Protein AF-A0A961TGA9-F1 (afdb_monomer_lite)

Secondary structure (DSSP, 8-state):
--SS-SS--HHHHHHHHHHHHHHHHT-------TTT--TTTSTT-HHHHHHHHHHHHHHHTTT-GGGG-SSGGGG-

Radius of gyration: 14.48 Å; chains: 1; bounding box: 22×27×41 Å

Structure (mmCIF, N/CA/C/O backbone):
data_AF-A0A961TGA9-F1
#
_entry.id   AF-A0A961TGA9-F1
#
loop_
_atom_site.group_PDB
_atom_site.id
_atom_site.type_symbol
_atom_site.label_atom_id
_atom_site.label_alt_id
_atom_site.label_comp_id
_atom_site.label_asym_id
_atom_site.label_entity_id
_atom_site.label_seq_id
_atom_site.pdbx_PDB_ins_code
_atom_site.Cartn_x
_atom_site.Cartn_y
_atom_site.Cartn_z
_atom_site.occupancy
_atom_site.B_iso_or_equiv
_atom_site.auth_seq_id
_atom_site.auth_comp_id
_atom_site.auth_asym_id
_atom_site.auth_atom_id
_atom_site.pdbx_PDB_model_num
ATOM 1 N N . PRO A 1 1 ? -2.673 4.778 16.627 1.00 65.25 1 PRO A N 1
ATOM 2 C CA . PRO A 1 1 ? -1.664 4.113 15.763 1.00 65.25 1 PRO A CA 1
ATOM 3 C C . PRO A 1 1 ? -1.434 4.914 14.475 1.00 65.25 1 PRO A C 1
ATOM 5 O O . PRO A 1 1 ? -2.399 5.439 13.930 1.00 65.25 1 PRO A O 1
ATOM 8 N N . PHE A 1 2 ? -0.183 5.022 14.011 1.00 74.06 2 PHE A N 1
ATOM 9 C CA . PHE A 1 2 ? 0.179 5.851 12.850 1.00 74.06 2 PHE A CA 1
ATOM 10 C C . PHE A 1 2 ? -0.358 5.294 11.517 1.00 74.06 2 PHE A C 1
ATOM 12 O O . PHE A 1 2 ? -0.903 6.059 10.727 1.00 74.06 2 PHE A O 1
ATOM 19 N N . ILE A 1 3 ? -0.282 3.970 11.319 1.00 80.50 3 ILE A N 1
ATOM 20 C CA . ILE A 1 3 ? -0.676 3.283 10.071 1.00 80.50 3 ILE A CA 1
ATOM 21 C C . ILE A 1 3 ? -2.158 2.862 10.100 1.00 80.50 3 ILE A C 1
ATOM 23 O O . ILE A 1 3 ? -2.922 3.173 9.195 1.00 80.50 3 ILE A O 1
ATOM 27 N N . TRP A 1 4 ? -2.606 2.206 11.178 1.00 88.44 4 TRP A N 1
ATOM 28 C CA . TRP A 1 4 ? -3.959 1.637 11.283 1.00 88.44 4 TRP A CA 1
ATOM 29 C C . TRP A 1 4 ? -4.929 2.561 12.031 1.00 88.44 4 TRP A C 1
ATOM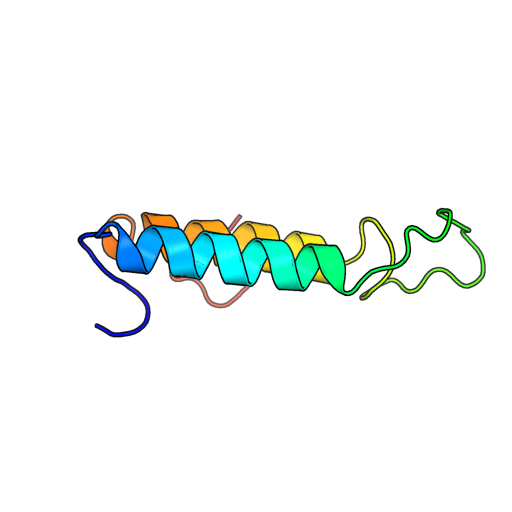 31 O O . TRP A 1 4 ? -5.265 2.328 13.198 1.00 88.44 4 TRP A O 1
ATOM 41 N N . ARG A 1 5 ? -5.366 3.642 11.378 1.00 87.75 5 ARG A N 1
ATOM 42 C CA . ARG A 1 5 ? -6.301 4.622 11.961 1.00 87.75 5 ARG A CA 1
ATOM 43 C C . ARG A 1 5 ? -7.729 4.060 11.996 1.00 87.75 5 ARG A C 1
ATOM 45 O O . ARG A 1 5 ? -8.305 3.757 10.960 1.00 87.75 5 ARG A O 1
ATOM 52 N N . LYS A 1 6 ? -8.323 3.918 13.190 1.00 83.12 6 LYS A N 1
ATOM 53 C CA . LYS A 1 6 ? -9.697 3.386 13.366 1.00 83.12 6 LYS A CA 1
ATOM 54 C C . LYS A 1 6 ? -10.778 4.339 12.828 1.00 83.12 6 LYS A C 1
ATOM 56 O O . LYS A 1 6 ? -11.829 3.897 12.353 1.00 83.12 6 LYS A O 1
ATOM 61 N N . TYR A 1 7 ? -10.488 5.636 12.883 1.00 83.12 7 TYR A N 1
ATOM 62 C CA . TYR A 1 7 ? -11.309 6.713 12.348 1.00 83.12 7 TYR A CA 1
ATOM 63 C C . TYR A 1 7 ? -10.493 7.473 11.304 1.00 83.12 7 TYR A C 1
ATOM 65 O O . TYR A 1 7 ? -9.337 7.811 11.555 1.00 83.12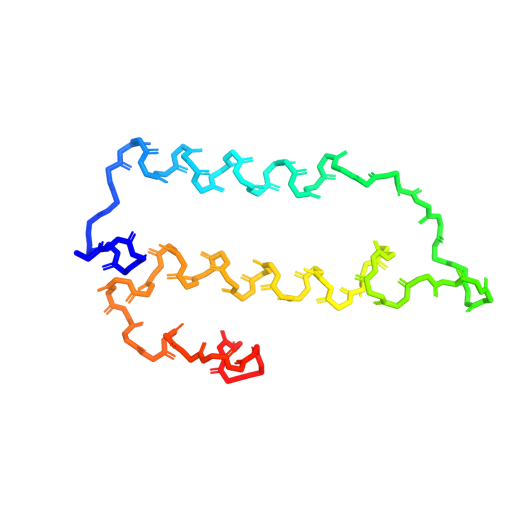 7 TYR A O 1
ATOM 73 N N . LEU A 1 8 ? -11.096 7.701 10.141 1.00 81.50 8 LEU A N 1
ATOM 74 C CA . LEU A 1 8 ? -10.548 8.550 9.094 1.00 81.50 8 LEU A CA 1
ATOM 75 C C . LEU A 1 8 ? -11.291 9.875 9.165 1.00 81.50 8 LEU A C 1
ATOM 77 O O . LEU A 1 8 ? -12.486 9.929 8.874 1.00 81.50 8 LEU A O 1
ATOM 81 N N . ASP A 1 9 ? -10.595 10.909 9.611 1.00 84.81 9 ASP A N 1
ATOM 82 C CA . ASP A 1 9 ? -11.074 12.275 9.484 1.00 84.81 9 ASP A CA 1
ATOM 83 C C . ASP A 1 9 ? -10.834 12.791 8.056 1.00 84.81 9 ASP A C 1
ATOM 85 O O . ASP A 1 9 ? -10.231 12.128 7.205 1.00 84.81 9 ASP A O 1
ATOM 89 N N . TYR A 1 10 ? -11.339 13.989 7.777 1.00 82.00 10 TYR A N 1
ATOM 90 C CA . TYR A 1 10 ? -11.236 14.597 6.454 1.00 82.00 10 TYR A CA 1
ATOM 91 C C . TYR A 1 10 ? -9.777 14.771 5.990 1.00 82.00 10 TYR A C 1
ATOM 93 O O . TYR A 1 10 ? -9.471 14.553 4.816 1.00 82.00 10 TYR A O 1
ATOM 101 N N . ALA A 1 11 ? -8.865 15.102 6.910 1.00 79.62 11 ALA A N 1
ATOM 102 C CA . ALA A 1 11 ? -7.444 15.257 6.611 1.00 79.62 11 ALA A CA 1
ATOM 103 C C . ALA A 1 11 ? -6.811 13.921 6.192 1.00 79.62 11 ALA A C 1
ATOM 105 O O . ALA A 1 11 ? -6.183 13.843 5.139 1.00 79.62 11 ALA A O 1
ATOM 106 N N . ALA A 1 12 ? -7.066 12.843 6.939 1.00 78.81 12 ALA A N 1
ATOM 107 C CA . ALA A 1 12 ? -6.568 11.509 6.619 1.00 78.81 12 ALA A CA 1
ATOM 108 C C . ALA A 1 12 ? -7.082 10.993 5.265 1.00 78.81 12 ALA A C 1
ATOM 110 O O . ALA A 1 12 ? -6.338 10.351 4.524 1.00 78.81 12 ALA A O 1
ATOM 111 N N . ILE A 1 13 ? -8.340 11.284 4.924 1.00 80.56 13 ILE A N 1
ATOM 112 C CA . ILE A 1 13 ? -8.904 10.948 3.609 1.00 80.56 13 ILE A CA 1
ATOM 113 C C . ILE A 1 13 ? -8.173 11.726 2.509 1.00 80.56 13 ILE A C 1
ATOM 115 O O . ILE A 1 13 ? -7.758 11.137 1.507 1.00 80.56 13 ILE A O 1
ATOM 119 N N . SER A 1 14 ? -7.974 13.032 2.701 1.00 84.56 14 SER A N 1
ATOM 120 C CA . SER A 1 14 ? -7.243 13.881 1.757 1.00 84.56 14 SER A CA 1
ATOM 121 C C . SER A 1 14 ? -5.807 13.392 1.531 1.00 84.56 14 SER A C 1
ATOM 123 O O . SER A 1 14 ? -5.362 13.324 0.382 1.00 84.56 14 SER A O 1
ATOM 125 N N . ASP A 1 15 ? -5.115 12.964 2.591 1.00 81.62 15 ASP A N 1
ATOM 126 C CA . ASP A 1 15 ? -3.758 12.411 2.523 1.00 81.62 15 ASP A CA 1
ATOM 127 C C . ASP A 1 15 ? -3.709 11.129 1.682 1.00 81.62 15 ASP A C 1
ATOM 129 O O . ASP A 1 15 ? -2.895 11.021 0.762 1.00 81.62 15 ASP A O 1
ATOM 133 N N . VAL A 1 16 ? -4.621 10.180 1.931 1.00 80.75 16 VAL A N 1
ATOM 134 C CA . VAL A 1 16 ? -4.723 8.936 1.145 1.00 80.75 16 VAL A CA 1
ATOM 135 C C . VAL A 1 16 ? -4.997 9.247 -0.329 1.00 80.75 16 VAL A C 1
ATOM 137 O O . VAL A 1 16 ? -4.352 8.686 -1.220 1.00 80.75 16 VAL A O 1
ATOM 140 N N . HIS A 1 17 ? -5.902 10.188 -0.611 1.00 83.50 17 HIS A N 1
ATOM 141 C CA . HIS A 1 17 ? -6.169 10.641 -1.977 1.00 83.50 17 HIS A CA 1
ATOM 142 C C . HIS A 1 17 ? -4.957 11.324 -2.624 1.00 83.50 17 HIS A C 1
ATOM 144 O O . HIS A 1 17 ? -4.708 11.124 -3.814 1.00 83.50 17 HIS A O 1
ATOM 150 N N . SER A 1 18 ? -4.203 12.124 -1.869 1.00 84.19 18 SER A N 1
ATOM 151 C CA . SER A 1 18 ? -2.997 12.805 -2.345 1.00 84.19 18 SER A CA 1
ATOM 152 C C . SER A 1 18 ? -1.905 11.805 -2.718 1.00 84.19 18 SER A C 1
ATOM 154 O O . SER A 1 18 ? -1.380 11.865 -3.831 1.00 84.19 18 SER A O 1
ATOM 156 N N . ILE A 1 19 ? -1.646 10.822 -1.851 1.00 79.75 19 ILE A N 1
ATOM 157 C CA . ILE A 1 19 ? -0.693 9.735 -2.100 1.00 79.75 19 ILE A CA 1
ATOM 158 C C . ILE A 1 19 ? -1.092 8.964 -3.363 1.00 79.75 19 ILE A C 1
ATOM 160 O O . ILE A 1 19 ? -0.282 8.828 -4.281 1.00 79.75 19 ILE A O 1
ATOM 164 N N . LYS A 1 20 ? -2.365 8.549 -3.474 1.00 77.88 20 LYS A N 1
ATOM 165 C CA . LYS A 1 20 ? -2.888 7.860 -4.665 1.00 77.88 20 LYS A CA 1
ATOM 166 C C . LYS A 1 20 ? -2.675 8.679 -5.943 1.00 77.88 20 LYS A C 1
ATOM 168 O O . LYS A 1 20 ? -2.253 8.138 -6.962 1.00 77.88 20 LYS A O 1
ATOM 173 N N . ARG A 1 21 ? -2.929 9.991 -5.906 1.00 82.25 21 ARG A N 1
ATOM 174 C CA . ARG A 1 21 ? -2.696 10.874 -7.061 1.00 82.25 21 ARG A CA 1
ATOM 175 C C . ARG A 1 21 ? -1.219 10.979 -7.426 1.00 82.25 21 ARG A C 1
ATOM 177 O O . ARG A 1 21 ? -0.909 10.868 -8.604 1.00 82.25 21 ARG A O 1
ATOM 184 N N . GLN A 1 22 ? -0.319 11.159 -6.460 1.00 75.56 22 GLN A N 1
ATOM 185 C CA . GLN A 1 22 ? 1.124 11.253 -6.727 1.00 75.56 22 GLN A CA 1
ATOM 186 C C . GLN A 1 22 ? 1.673 9.978 -7.376 1.00 75.56 22 GLN A C 1
ATOM 188 O O . GLN A 1 22 ? 2.483 10.053 -8.299 1.00 75.56 22 GLN A O 1
ATOM 193 N N . ILE A 1 23 ? 1.177 8.820 -6.936 1.00 70.25 23 ILE A N 1
ATOM 194 C CA . ILE A 1 23 ? 1.489 7.508 -7.510 1.00 70.25 23 ILE A CA 1
ATOM 195 C C . ILE A 1 23 ? 1.076 7.426 -8.982 1.00 70.25 23 ILE A C 1
ATOM 197 O O . ILE A 1 23 ? 1.860 6.976 -9.817 1.00 70.25 23 ILE A O 1
ATOM 201 N N . HIS A 1 24 ? -0.145 7.861 -9.303 1.00 69.69 24 HIS A N 1
ATOM 202 C CA . HIS A 1 24 ? -0.650 7.842 -10.676 1.00 69.69 24 HIS A CA 1
ATOM 203 C C . HIS A 1 24 ? -0.001 8.920 -11.558 1.00 69.69 24 HIS A C 1
ATOM 205 O O . HIS A 1 24 ? 0.236 8.671 -12.735 1.00 69.69 24 HIS A O 1
ATOM 211 N N . ALA A 1 25 ? 0.327 10.086 -10.996 1.00 70.44 25 ALA A N 1
ATOM 212 C CA . ALA A 1 25 ? 0.933 11.208 -11.712 1.00 70.44 25 ALA A CA 1
ATOM 213 C C . ALA A 1 25 ? 2.399 10.960 -12.099 1.00 70.44 25 ALA A C 1
ATOM 215 O O . ALA A 1 25 ? 2.858 11.469 -13.116 1.00 70.44 25 ALA A O 1
ATOM 216 N N . HIS A 1 26 ? 3.135 10.146 -11.335 1.00 61.44 26 HIS A N 1
ATOM 217 C CA . HIS A 1 26 ? 4.533 9.804 -11.630 1.00 61.44 26 HIS A CA 1
ATOM 218 C C . HIS A 1 26 ? 4.722 8.878 -12.846 1.00 61.44 26 HIS A C 1
ATOM 220 O O . HIS A 1 26 ? 5.822 8.363 -13.056 1.00 61.44 26 HIS A O 1
ATOM 226 N N . ARG A 1 27 ? 3.681 8.622 -13.650 1.00 58.47 27 ARG A N 1
ATOM 227 C CA . ARG A 1 27 ? 3.770 7.702 -14.787 1.00 58.47 27 ARG A CA 1
ATOM 228 C C . ARG A 1 27 ? 3.268 8.318 -16.080 1.00 58.47 27 ARG A C 1
ATOM 230 O O . ARG A 1 27 ? 2.093 8.628 -16.229 1.00 58.47 27 ARG A O 1
ATOM 237 N N . GLY A 1 28 ? 4.179 8.377 -17.051 1.00 52.12 28 GLY A N 1
ATOM 238 C CA . GLY A 1 28 ? 3.832 8.452 -18.461 1.00 52.12 28 GLY A CA 1
ATOM 239 C C . GLY A 1 28 ? 3.138 7.158 -18.871 1.00 52.12 28 GLY A C 1
ATOM 240 O O . GLY A 1 28 ? 3.643 6.061 -18.624 1.00 52.12 28 GLY A O 1
ATOM 241 N N . HIS A 1 29 ? 1.961 7.288 -19.471 1.00 55.00 29 HIS A N 1
ATOM 242 C CA . HIS A 1 29 ? 1.203 6.194 -20.065 1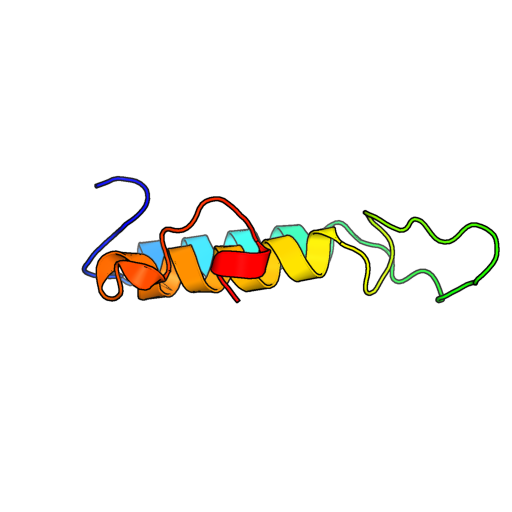.00 55.00 29 HIS A CA 1
ATOM 243 C C . HIS A 1 29 ? 1.942 5.649 -21.299 1.00 55.00 29 HIS A C 1
ATOM 245 O O . HIS A 1 29 ? 1.560 5.911 -22.432 1.00 55.00 29 HIS A O 1
ATOM 251 N N . GLY A 1 30 ? 3.044 4.928 -21.090 1.00 60.91 30 GLY A N 1
ATOM 252 C CA . GLY A 1 30 ? 3.688 4.165 -22.152 1.00 60.91 30 GLY A CA 1
ATOM 253 C C . GLY A 1 30 ? 2.802 2.988 -22.560 1.00 60.91 30 GLY A C 1
ATOM 254 O O . GLY A 1 30 ? 2.225 2.318 -21.699 1.00 60.91 30 GLY A O 1
ATOM 255 N N . GLU A 1 31 ? 2.688 2.742 -23.865 1.00 64.19 31 GLU A N 1
ATOM 256 C CA . GLU A 1 31 ? 1.988 1.577 -24.414 1.00 64.19 31 GLU A CA 1
ATOM 257 C C . GLU A 1 31 ? 2.494 0.269 -23.787 1.00 64.19 31 GLU A C 1
ATOM 259 O O . GLU A 1 31 ? 3.682 0.110 -23.490 1.00 64.19 31 GLU A O 1
ATOM 264 N N . ILE A 1 32 ? 1.592 -0.700 -23.611 1.00 65.00 32 ILE A N 1
ATOM 265 C CA . ILE A 1 32 ? 1.978 -2.056 -23.215 1.00 65.00 32 ILE A CA 1
ATOM 266 C C . ILE A 1 32 ? 2.709 -2.684 -24.407 1.00 65.00 32 ILE A C 1
ATOM 268 O O . ILE A 1 32 ? 2.082 -3.119 -25.368 1.00 65.00 32 ILE A O 1
ATOM 272 N N . LYS A 1 33 ? 4.042 -2.721 -24.355 1.00 67.88 33 LYS A N 1
ATOM 273 C CA . LYS A 1 33 ? 4.891 -3.397 -25.344 1.00 67.88 33 LYS A CA 1
ATOM 274 C C . LYS A 1 33 ? 5.516 -4.622 -24.706 1.00 67.88 33 LYS A C 1
ATOM 276 O O . LYS A 1 33 ? 6.258 -4.466 -23.752 1.00 67.88 33 LYS A O 1
ATOM 281 N N . VAL A 1 34 ? 5.245 -5.823 -25.221 1.00 67.94 34 VAL A N 1
ATOM 282 C CA . VAL A 1 34 ? 5.757 -7.082 -24.636 1.00 67.94 34 VAL A CA 1
ATOM 283 C C . VAL A 1 34 ? 7.287 -7.061 -24.506 1.00 67.94 34 VAL A C 1
ATOM 285 O O . VAL 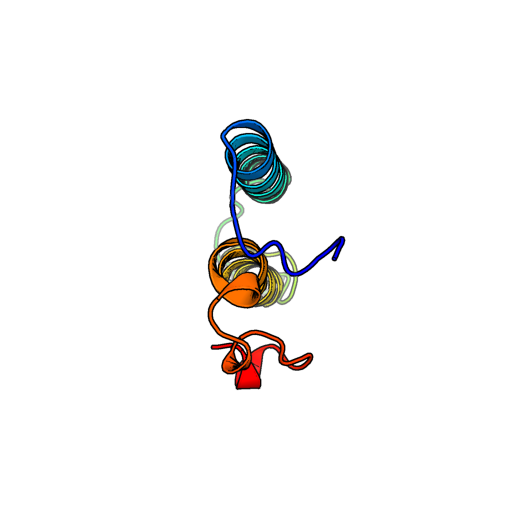A 1 34 ? 7.825 -7.396 -23.454 1.00 67.94 34 VAL A O 1
ATOM 288 N N . ALA A 1 35 ? 7.991 -6.587 -25.535 1.00 78.25 35 ALA A N 1
ATOM 289 C CA . ALA A 1 35 ? 9.425 -6.336 -25.464 1.00 78.25 35 ALA A CA 1
ATOM 290 C C . ALA A 1 35 ? 9.703 -4.975 -24.804 1.00 78.25 35 ALA A C 1
ATOM 292 O O . ALA A 1 35 ? 9.214 -3.941 -25.259 1.00 78.25 35 ALA A O 1
ATOM 293 N N . GLY A 1 36 ? 10.509 -4.976 -23.741 1.00 78.25 36 GLY A N 1
ATOM 294 C CA . GLY A 1 36 ? 10.891 -3.757 -23.024 1.00 78.25 36 GLY A CA 1
ATOM 295 C C . GLY A 1 36 ? 9.854 -3.247 -22.015 1.00 78.25 36 GLY A C 1
ATOM 296 O O . GLY A 1 36 ? 10.060 -2.173 -21.448 1.00 78.25 36 GLY A O 1
ATOM 297 N N . HIS A 1 37 ? 8.768 -3.990 -21.744 1.00 83.69 37 HIS A N 1
ATOM 298 C CA . HIS A 1 37 ? 7.848 -3.624 -20.665 1.00 83.69 37 HIS A CA 1
ATOM 299 C C . HIS A 1 37 ? 8.557 -3.673 -19.314 1.00 83.69 37 HIS A C 1
ATOM 301 O O . HIS A 1 37 ? 9.117 -4.697 -18.915 1.00 83.69 37 HIS A O 1
ATOM 307 N N . ASN A 1 38 ? 8.459 -2.589 -18.551 1.00 84.56 38 ASN A N 1
ATOM 308 C CA . ASN A 1 38 ? 8.907 -2.611 -17.171 1.00 84.56 38 ASN A CA 1
ATOM 309 C C . ASN A 1 38 ? 7.866 -3.335 -16.305 1.00 84.56 38 ASN A C 1
ATOM 311 O O . ASN A 1 38 ? 6.849 -2.755 -15.949 1.00 84.56 38 ASN A O 1
ATOM 315 N N . ILE A 1 39 ? 8.141 -4.580 -15.916 1.00 88.56 39 ILE A N 1
ATOM 316 C CA . ILE A 1 39 ? 7.208 -5.418 -15.140 1.00 88.56 39 ILE A CA 1
ATOM 317 C C . ILE A 1 39 ? 6.811 -4.771 -13.800 1.00 88.56 39 ILE A C 1
ATOM 319 O O . ILE A 1 39 ? 5.695 -4.963 -13.322 1.00 88.56 39 ILE A O 1
ATOM 323 N N . LYS A 1 40 ? 7.694 -3.982 -13.173 1.00 87.81 40 LYS A N 1
ATOM 324 C CA . LYS A 1 40 ? 7.387 -3.336 -11.889 1.00 87.81 40 LYS A CA 1
ATOM 325 C C . LYS A 1 40 ? 6.690 -1.989 -12.062 1.00 87.81 40 LYS A C 1
ATOM 327 O O . LYS A 1 40 ? 5.751 -1.691 -11.326 1.00 87.81 40 LYS A O 1
ATOM 332 N N . LEU A 1 41 ? 7.176 -1.158 -12.981 1.00 84.69 41 LEU A N 1
ATOM 333 C CA . LEU A 1 41 ? 6.789 0.253 -13.093 1.00 84.69 41 LEU A CA 1
ATOM 334 C C . LEU A 1 41 ? 5.897 0.578 -14.292 1.00 84.69 41 LEU A C 1
ATOM 336 O O . LEU A 1 41 ? 5.292 1.647 -14.302 1.00 84.69 41 LEU A O 1
ATOM 340 N N . GLY A 1 42 ? 5.828 -0.306 -15.279 1.00 82.38 42 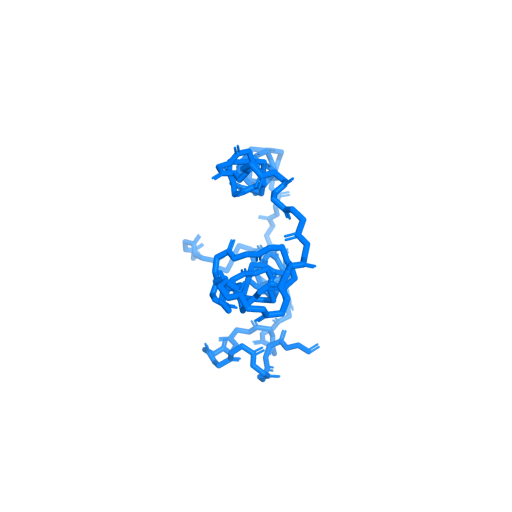GLY A N 1
ATOM 341 C CA . GLY A 1 42 ? 4.965 -0.170 -16.442 1.00 82.38 42 GLY A CA 1
ATOM 342 C C . GLY A 1 42 ? 3.486 -0.251 -16.072 1.00 82.38 42 GLY A C 1
ATOM 343 O O . GLY A 1 42 ? 3.118 -0.671 -14.971 1.00 82.38 42 GLY A O 1
ATOM 344 N N . ARG A 1 43 ? 2.636 0.181 -17.007 1.00 82.31 43 ARG A N 1
ATOM 345 C CA . ARG A 1 43 ? 1.177 0.103 -16.878 1.00 82.31 43 ARG A CA 1
ATOM 346 C C . ARG A 1 43 ? 0.743 -1.344 -16.634 1.00 82.31 43 ARG A C 1
ATOM 348 O O . ARG A 1 43 ? 1.097 -2.212 -17.424 1.00 82.31 43 ARG A O 1
ATOM 355 N N . GLY A 1 44 ? -0.043 -1.582 -15.587 1.00 82.38 44 GLY A N 1
ATOM 356 C CA . GLY A 1 44 ? -0.459 -2.927 -15.171 1.00 82.38 44 GLY A CA 1
ATOM 357 C C . GLY A 1 44 ? 0.628 -3.744 -14.459 1.00 82.38 44 GLY A C 1
ATOM 358 O O . GLY A 1 44 ? 0.439 -4.932 -14.219 1.00 82.38 44 GLY A O 1
ATOM 359 N N . GLY A 1 45 ? 1.771 -3.133 -14.132 1.00 86.62 45 GLY A N 1
ATOM 360 C CA . GLY A 1 45 ? 2.879 -3.791 -13.447 1.00 86.62 45 GLY A CA 1
ATOM 361 C C . GLY A 1 45 ? 2.658 -3.997 -11.944 1.00 86.62 45 GLY A C 1
ATOM 362 O O . GLY A 1 45 ? 1.719 -3.473 -11.342 1.00 86.62 45 GLY A O 1
ATOM 363 N N . ILE A 1 46 ? 3.598 -4.702 -11.307 1.00 92.19 46 ILE A N 1
ATOM 364 C CA . ILE A 1 46 ? 3.533 -5.140 -9.896 1.00 92.19 46 ILE A CA 1
ATOM 365 C C . ILE A 1 46 ? 3.191 -3.994 -8.937 1.00 92.19 46 ILE A C 1
ATOM 367 O O . ILE A 1 46 ? 2.393 -4.164 -8.019 1.00 92.19 46 ILE A O 1
ATOM 371 N N . ARG A 1 47 ? 3.756 -2.802 -9.153 1.00 89.06 47 ARG A N 1
ATOM 372 C CA . ARG A 1 47 ? 3.537 -1.669 -8.247 1.00 89.06 47 ARG A CA 1
ATOM 373 C C . ARG A 1 47 ? 2.089 -1.158 -8.257 1.00 89.06 47 ARG A C 1
ATOM 375 O O . ARG A 1 47 ? 1.660 -0.600 -7.257 1.00 89.06 47 ARG A O 1
ATOM 382 N N . GLU A 1 48 ? 1.322 -1.349 -9.334 1.00 88.00 48 GLU A N 1
ATOM 383 C CA . GLU A 1 48 ? -0.115 -1.009 -9.317 1.00 88.00 48 GLU A CA 1
ATOM 384 C C . GLU A 1 48 ? -0.894 -1.939 -8.386 1.00 88.00 48 GLU A C 1
ATOM 386 O O . GLU A 1 48 ? -1.747 -1.476 -7.633 1.00 88.00 48 GLU A O 1
ATOM 391 N N . ILE A 1 49 ? -0.538 -3.225 -8.380 1.00 91.94 49 ILE A N 1
ATOM 392 C CA . ILE A 1 49 ? -1.122 -4.236 -7.493 1.00 91.94 49 ILE A CA 1
ATOM 393 C C . ILE A 1 49 ? -0.739 -3.941 -6.034 1.00 91.94 49 ILE A C 1
ATOM 395 O O . ILE A 1 49 ? -1.611 -3.912 -5.167 1.00 91.94 49 ILE A O 1
ATOM 399 N N . GLU A 1 50 ? 0.544 -3.652 -5.769 1.00 92.75 50 GLU A N 1
ATOM 400 C CA . GLU A 1 50 ? 1.038 -3.254 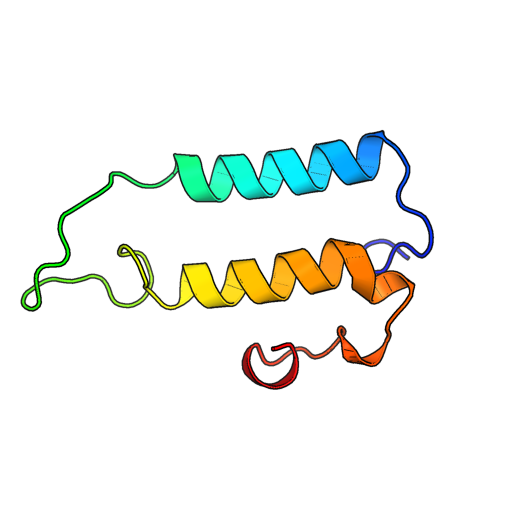-4.439 1.00 92.75 50 GLU A CA 1
ATOM 401 C C . GLU A 1 50 ? 0.241 -2.051 -3.898 1.00 92.75 50 GLU A C 1
ATOM 403 O O . GLU A 1 50 ? -0.245 -2.082 -2.766 1.00 92.75 50 GLU A O 1
ATOM 408 N N . PHE A 1 51 ? 0.052 -1.009 -4.715 1.00 89.12 51 PHE A N 1
ATOM 409 C CA . PHE A 1 51 ? -0.673 0.191 -4.297 1.00 89.12 51 PHE A CA 1
ATOM 410 C C . PHE A 1 51 ? -2.169 -0.015 -4.132 1.00 89.12 51 PHE A C 1
ATOM 412 O O . PHE A 1 51 ? -2.764 0.613 -3.252 1.00 89.12 51 PHE A O 1
ATOM 419 N N . PHE A 1 52 ? -2.779 -0.870 -4.951 1.00 89.75 52 PHE A N 1
ATOM 420 C CA . PHE A 1 52 ? -4.173 -1.242 -4.767 1.00 89.75 52 PHE A CA 1
ATOM 421 C C . PHE A 1 52 ? -4.370 -1.851 -3.378 1.00 89.75 52 PHE A C 1
ATOM 423 O O . PHE A 1 52 ? -5.134 -1.296 -2.590 1.00 89.75 52 PHE A O 1
ATOM 430 N N . ALA A 1 53 ? -3.606 -2.897 -3.041 1.00 94.12 53 ALA A N 1
ATOM 431 C CA . ALA A 1 53 ? -3.675 -3.532 -1.728 1.00 94.12 53 ALA A CA 1
ATOM 432 C C . ALA A 1 53 ? -3.429 -2.505 -0.611 1.00 94.12 53 ALA A C 1
ATOM 434 O O . ALA A 1 53 ? -4.307 -2.271 0.216 1.00 94.12 53 ALA A O 1
ATOM 435 N N . GLN A 1 54 ? -2.297 -1.792 -0.642 1.00 91.38 54 GLN A N 1
ATOM 436 C CA . GLN A 1 54 ? -1.908 -0.828 0.399 1.00 91.38 54 GLN A CA 1
ATOM 437 C C . GLN A 1 54 ? -2.936 0.287 0.621 1.00 91.38 54 GLN A C 1
ATOM 439 O O . GLN A 1 54 ? -3.162 0.696 1.760 1.00 91.38 54 GLN A O 1
ATOM 444 N N . THR A 1 55 ? -3.603 0.762 -0.437 1.00 89.38 55 THR A N 1
ATOM 445 C CA . THR A 1 55 ? -4.677 1.760 -0.307 1.00 89.38 55 THR A CA 1
ATOM 446 C C . THR A 1 55 ? -5.834 1.206 0.524 1.00 89.38 55 THR A C 1
ATOM 448 O O . THR A 1 55 ? -6.323 1.888 1.426 1.00 89.38 55 THR A O 1
ATOM 451 N N . GLN A 1 56 ? -6.226 -0.050 0.293 1.00 90.94 56 GLN A N 1
ATOM 452 C CA . GLN A 1 56 ? -7.253 -0.716 1.097 1.00 90.94 56 GLN A CA 1
ATOM 453 C C . GLN A 1 56 ? -6.803 -0.878 2.552 1.00 90.94 56 GLN A C 1
ATOM 455 O O . GLN A 1 56 ? -7.592 -0.634 3.467 1.00 90.94 56 GLN A O 1
ATOM 460 N N . GLN A 1 57 ? -5.529 -1.204 2.786 1.00 92.12 57 GLN A N 1
ATOM 461 C CA . GLN A 1 57 ? -4.981 -1.307 4.139 1.00 92.12 57 GLN A CA 1
ATOM 462 C C . GLN A 1 57 ? -5.024 0.051 4.867 1.00 92.12 57 GLN A C 1
ATOM 464 O O . GLN A 1 57 ? -5.442 0.115 6.024 1.00 92.12 57 GLN A O 1
ATOM 469 N N . LEU A 1 58 ? -4.661 1.155 4.206 1.00 88.69 58 LEU A N 1
ATOM 470 C CA . LEU A 1 58 ? -4.718 2.501 4.795 1.00 88.69 58 LEU A CA 1
ATOM 471 C C . LEU A 1 58 ? -6.153 2.940 5.116 1.00 88.69 58 LEU A C 1
ATOM 473 O O . LEU A 1 58 ? -6.391 3.563 6.150 1.00 88.69 58 LEU A O 1
ATOM 477 N N . ILE A 1 59 ? -7.109 2.602 4.247 1.00 87.81 59 ILE A N 1
ATOM 478 C CA . ILE A 1 59 ? -8.508 3.013 4.404 1.00 87.81 59 ILE A CA 1
ATOM 479 C C . ILE A 1 59 ? -9.232 2.159 5.454 1.00 87.81 59 ILE A C 1
ATOM 481 O O . ILE A 1 59 ? -9.969 2.674 6.297 1.00 87.81 59 ILE A O 1
ATOM 485 N N . ALA A 1 60 ? -9.050 0.841 5.407 1.00 91.06 60 ALA A N 1
ATOM 486 C CA . ALA A 1 60 ? -9.870 -0.102 6.158 1.00 91.06 60 ALA A CA 1
ATOM 487 C C . ALA A 1 60 ? -9.095 -0.890 7.221 1.00 91.06 60 ALA A C 1
ATOM 489 O O . ALA A 1 60 ? -9.716 -1.398 8.154 1.00 91.06 60 ALA A O 1
ATOM 490 N N . GLY A 1 61 ? -7.761 -0.935 7.174 1.00 93.50 61 GLY A N 1
ATOM 491 C CA . GLY A 1 61 ? -6.931 -1.699 8.113 1.00 93.50 61 GLY A CA 1
ATOM 492 C C . GLY A 1 61 ? -7.091 -1.268 9.573 1.00 93.50 61 GLY A C 1
ATOM 493 O O . GLY A 1 61 ? -6.894 -2.065 10.488 1.00 93.50 61 GLY A O 1
ATOM 494 N N . GLY A 1 62 ? -7.541 -0.040 9.843 1.00 92.25 62 GLY A N 1
ATOM 495 C CA . GLY A 1 62 ? -7.932 0.381 11.192 1.00 92.25 62 GLY A CA 1
ATOM 496 C C . GLY A 1 62 ? -9.127 -0.386 11.773 1.00 92.25 62 GLY A C 1
ATOM 497 O O . GLY A 1 62 ? -9.164 -0.621 12.982 1.00 92.25 62 GLY A O 1
ATOM 498 N N . ARG A 1 63 ? -10.074 -0.801 10.923 1.00 93.31 63 ARG A N 1
ATOM 499 C CA . ARG A 1 63 ? -11.312 -1.509 11.294 1.00 93.31 63 ARG A CA 1
ATOM 500 C C . ARG A 1 63 ? -11.271 -3.003 10.974 1.00 93.31 63 ARG A C 1
ATOM 502 O O . ARG A 1 63 ? -11.926 -3.768 11.670 1.00 93.31 63 ARG A O 1
ATOM 509 N N . LEU A 1 64 ? -10.499 -3.404 9.965 1.00 94.81 64 LEU A N 1
ATOM 510 C CA . LEU A 1 64 ? -10.353 -4.778 9.489 1.00 94.81 64 LEU A CA 1
ATOM 511 C C . LEU A 1 64 ? -8.902 -5.244 9.690 1.00 94.81 64 LEU A C 1
ATOM 513 O O . LEU A 1 64 ? -8.061 -5.016 8.821 1.00 94.81 64 LEU A O 1
ATOM 517 N N . PRO A 1 65 ? -8.575 -5.885 10.829 1.00 94.56 65 PRO A N 1
ATOM 518 C CA . PRO A 1 65 ? -7.220 -6.362 11.103 1.00 94.56 65 PRO A CA 1
ATOM 519 C C . PRO A 1 65 ? -6.684 -7.365 10.078 1.00 94.56 65 PRO A C 1
ATOM 521 O O . PRO A 1 65 ? -5.480 -7.388 9.865 1.00 94.56 65 PRO A O 1
ATOM 524 N N . ALA A 1 66 ? -7.561 -8.124 9.411 1.00 95.31 66 ALA A N 1
ATOM 525 C CA . ALA A 1 66 ? -7.189 -9.053 8.340 1.00 95.31 66 ALA A CA 1
ATOM 526 C C . ALA A 1 66 ? -6.521 -8.362 7.137 1.00 95.31 66 ALA A C 1
ATOM 528 O O . ALA A 1 66 ? -5.797 -8.996 6.390 1.00 95.31 66 ALA A O 1
ATOM 529 N N . LEU A 1 67 ? -6.708 -7.048 6.966 1.00 95.00 67 LEU A N 1
ATOM 530 C CA . LEU A 1 67 ? -6.019 -6.288 5.921 1.00 95.00 67 LEU A CA 1
ATOM 531 C C . LEU A 1 67 ? -4.606 -5.855 6.328 1.00 95.00 67 LEU A C 1
ATOM 533 O O . LEU A 1 67 ? -3.966 -5.135 5.577 1.00 95.00 67 LEU A O 1
ATOM 537 N N . ARG A 1 68 ? -4.101 -6.213 7.514 1.00 94.88 68 ARG A N 1
ATOM 538 C CA . ARG A 1 68 ? -2.782 -5.759 8.003 1.00 94.88 68 ARG A CA 1
ATOM 539 C C . ARG A 1 68 ? -1.636 -6.689 7.609 1.00 94.88 68 ARG A C 1
ATOM 541 O O . ARG A 1 68 ? -0.547 -6.575 8.169 1.00 94.88 68 ARG A O 1
ATOM 548 N N . GLU A 1 69 ? -1.887 -7.589 6.666 1.00 96.44 69 GLU A N 1
ATOM 549 C CA . GLU A 1 69 ? -0.890 -8.525 6.170 1.00 96.44 69 GLU A CA 1
ATOM 550 C C . GLU A 1 69 ? 0.244 -7.819 5.423 1.00 96.44 69 GLU A C 1
ATOM 552 O O . GLU A 1 69 ? 0.056 -6.816 4.731 1.00 96.44 69 GLU A O 1
ATOM 557 N N . ILE A 1 70 ? 1.458 -8.342 5.581 1.00 94.25 70 ILE A N 1
ATOM 558 C CA . ILE A 1 70 ? 2.665 -7.743 4.991 1.00 94.25 70 ILE A CA 1
ATOM 559 C C . ILE A 1 70 ? 2.801 -8.142 3.520 1.00 94.25 70 ILE A C 1
ATOM 561 O O . ILE A 1 70 ? 3.294 -7.372 2.692 1.00 94.25 70 ILE A O 1
ATOM 565 N N . ARG A 1 71 ? 2.393 -9.366 3.182 1.00 97.31 71 ARG A N 1
ATOM 566 C CA . ARG A 1 71 ? 2.503 -9.895 1.825 1.00 97.31 71 ARG A CA 1
ATOM 567 C C . ARG A 1 71 ? 1.331 -9.372 1.008 1.00 97.31 71 ARG A C 1
ATOM 569 O O . ARG A 1 71 ? 0.184 -9.532 1.402 1.00 97.31 71 ARG A O 1
ATOM 576 N N . THR A 1 72 ? 1.616 -8.797 -0.160 1.00 95.56 72 THR A N 1
ATOM 577 C CA . THR A 1 72 ? 0.582 -8.237 -1.045 1.00 95.56 72 THR A CA 1
ATOM 578 C C . THR A 1 72 ? -0.504 -9.251 -1.380 1.00 95.56 72 THR A C 1
ATOM 580 O O . THR A 1 72 ? -1.665 -8.881 -1.402 1.00 95.56 72 THR A O 1
ATOM 583 N N . LEU A 1 73 ? -0.138 -10.518 -1.599 1.00 96.62 73 LEU A N 1
ATOM 584 C CA . LEU A 1 73 ? -1.102 -11.570 -1.918 1.00 96.62 73 LEU A CA 1
ATOM 585 C C . LEU A 1 73 ? -2.075 -11.851 -0.768 1.00 96.62 73 LEU A C 1
ATOM 587 O O . LEU A 1 73 ? -3.245 -12.090 -1.023 1.00 96.62 73 LEU A O 1
ATOM 591 N N . ASP A 1 74 ? -1.600 -11.784 0.472 1.00 97.06 74 ASP A N 1
ATOM 592 C CA . ASP A 1 74 ? -2.411 -12.076 1.657 1.00 97.06 74 ASP A CA 1
ATOM 593 C C . ASP A 1 74 ? -3.326 -10.886 2.016 1.00 97.06 74 ASP A C 1
ATOM 595 O O . ASP A 1 74 ? -4.265 -11.026 2.794 1.00 97.06 74 ASP A O 1
ATOM 599 N N . ALA A 1 75 ? -3.053 -9.708 1.442 1.00 93.44 75 ALA A N 1
ATOM 600 C CA . ALA A 1 75 ? -3.810 -8.472 1.628 1.00 93.44 75 ALA A CA 1
ATOM 601 C C . ALA A 1 75 ? -4.792 -8.154 0.476 1.00 93.44 75 ALA A C 1
ATOM 603 O O . ALA A 1 75 ? -5.380 -7.066 0.478 1.00 93.44 75 ALA A O 1
ATOM 604 N N . LEU A 1 76 ? -4.927 -9.051 -0.510 1.00 91.88 76 LEU A N 1
ATOM 605 C CA . LEU A 1 76 ? -5.867 -8.969 -1.640 1.00 91.88 76 LEU A CA 1
ATOM 606 C C . LEU A 1 76 ? -7.114 -9.816 -1.374 1.00 91.88 76 LEU A C 1
ATOM 608 O O . LEU A 1 76 ? -8.212 -9.315 -1.706 1.00 91.88 76 LEU A O 1
#

pLDDT: mean 83.38, std 10.75, range [52.12, 97.31]

Foldseek 3Di:
DVQQDLDQDPVLVVVLVVVVVVLVVVDDQDDPDVPPADQDNHDVHPVVLVSVLSSCCRVCCNPDVQCVDPDSVSSD

Sequence (76 aa):
PFIWRKYLDYAAISDVHSIKRQIHAHRGHGEIKVAGHNIKLGRGGIREIEFFAQTQQLIAGGRLPALREIRTLDAL